Protein AF-A0A1J3HT10-F1 (afdb_monomer)

InterPro domains:
  IPR021720 Malectin domain [PF11721] (1-65)
  IPR051824 LRR Receptor-Like Ser/Thr Protein Kinase [PTHR48006] (1-71)

pLDDT: mean 82.47, std 13.18, range [45.31, 95.81]

Solvent-acces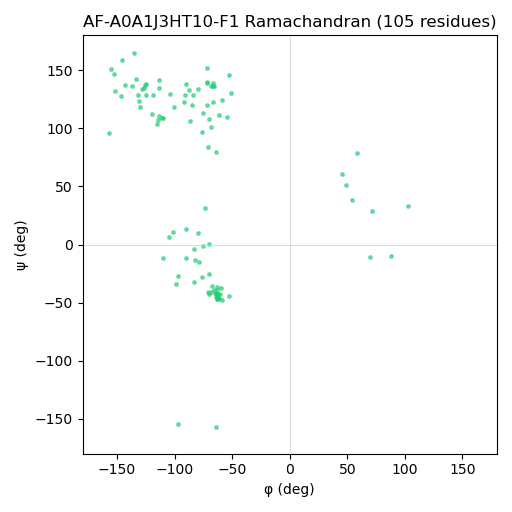sible surface area (backbone atoms only — not comparable to full-atom values): 7698 Å² total; per-residue (Å²): 52,50,67,88,38,81,79,71,76,91,79,52,68,43,67,72,31,73,68,38,92,83,53,86,74,88,83,87,81,92,77,87,66,90,68,97,63,85,51,72,48,84,82,67,89,65,88,82,56,101,80,52,98,54,95,80,79,70,72,84,84,82,92,78,88,87,87,76,77,95,61,86,72,93,65,77,99,61,75,88,73,78,75,84,75,55,60,69,60,55,52,49,51,54,54,52,52,53,53,54,51,55,63,61,71,74,108

Sequence (107 aa):
YVQGRLVEKDFDVRRNAGGSSVRAVQREYKANVSENYLEIHLFWAGKGTCCIPNQGVYGPLISAVSATPDFTPTVSNRPPSKGKNKTGVIVGVIVGVGLLSIFAGVV

Organism: Noccaea caerulescens (NCBI:txid107243)

Mean predicted aligned error: 12.42 Å

Secondary structure (DSSP, 8-state):
-BTTB---SS--HHHHTTT-SS------------SS---B-------S-SS-SSTT--S---S------SS--SS-----------HHHHHHHHHHHHHHHHHHTT-

Radius of gyration: 28.6 Å; Cα contacts (8 Å, |Δi|>4): 39; chains: 1; bounding box: 39×34×88 Å

Structure (mmCIF, N/CA/C/O backbone):
data_AF-A0A1J3HT10-F1
#
_entry.id   AF-A0A1J3HT10-F1
#
loop_
_atom_site.group_PDB
_atom_site.id
_atom_site.type_symbol
_atom_site.label_atom_id
_atom_site.label_alt_id
_atom_site.label_comp_id
_atom_site.label_asym_id
_atom_site.label_entity_id
_atom_site.label_seq_id
_atom_site.pdbx_PDB_ins_code
_atom_site.Cartn_x
_atom_site.Cartn_y
_atom_site.Cartn_z
_atom_site.occupancy
_atom_site.B_iso_or_equiv
_atom_site.auth_seq_id
_atom_site.auth_comp_id
_atom_site.auth_asym_id
_atom_site.auth_atom_id
_atom_site.pdbx_PDB_model_num
ATOM 1 N N . TYR A 1 1 ? -3.800 -5.137 -5.412 1.00 94.44 1 TYR A N 1
ATOM 2 C CA . TYR A 1 1 ? -5.221 -5.303 -5.055 1.00 94.44 1 TYR A CA 1
ATOM 3 C C . TYR A 1 1 ? -5.566 -4.351 -3.929 1.00 94.44 1 TYR A C 1
ATOM 5 O O . TYR A 1 1 ? -4.702 -4.072 -3.105 1.00 94.44 1 TYR A O 1
ATOM 13 N N . VAL A 1 2 ? -6.800 -3.856 -3.904 1.00 95.81 2 VAL A N 1
ATOM 14 C CA . VAL A 1 2 ? -7.349 -3.052 -2.805 1.00 95.81 2 VAL A CA 1
ATOM 15 C C . VAL A 1 2 ? -8.705 -3.647 -2.448 1.00 95.81 2 VAL A C 1
ATOM 17 O O . VAL A 1 2 ? -9.544 -3.783 -3.338 1.00 95.81 2 VAL A O 1
ATOM 20 N N . GLN A 1 3 ? -8.896 -4.038 -1.186 1.00 95.38 3 GLN A N 1
ATOM 21 C CA . GLN A 1 3 ? -10.085 -4.765 -0.712 1.00 95.38 3 GLN A CA 1
ATOM 22 C C . GLN A 1 3 ? -10.428 -5.974 -1.601 1.00 95.38 3 GLN A C 1
ATOM 24 O O . GLN A 1 3 ? -11.521 -6.074 -2.154 1.00 95.38 3 GLN A O 1
ATOM 29 N N . GLY A 1 4 ? -9.440 -6.835 -1.868 1.00 93.81 4 GLY A N 1
ATOM 30 C CA . GLY A 1 4 ? -9.596 -8.007 -2.743 1.00 93.81 4 GLY A CA 1
ATOM 31 C C . GLY A 1 4 ? -9.786 -7.709 -4.240 1.00 93.81 4 GLY A C 1
ATOM 32 O O . GLY A 1 4 ? -9.663 -8.611 -5.065 1.00 93.81 4 GLY A O 1
ATOM 33 N N . ARG A 1 5 ? -10.013 -6.452 -4.644 1.00 95.38 5 ARG A N 1
ATOM 34 C CA . ARG A 1 5 ? -10.201 -6.070 -6.051 1.00 95.38 5 ARG A CA 1
ATOM 35 C C . ARG A 1 5 ? -8.872 -5.770 -6.737 1.00 95.38 5 ARG A C 1
ATOM 37 O O . ARG A 1 5 ? -8.042 -5.014 -6.222 1.00 95.38 5 ARG A O 1
ATOM 44 N N . LEU A 1 6 ? -8.665 -6.325 -7.932 1.00 94.88 6 LEU A N 1
ATOM 45 C CA . LEU A 1 6 ? -7.527 -5.962 -8.777 1.00 94.88 6 LEU A CA 1
ATOM 46 C C . LEU A 1 6 ? -7.733 -4.534 -9.297 1.00 94.88 6 LEU A C 1
ATOM 48 O O . LEU A 1 6 ? -8.610 -4.291 -10.120 1.00 94.88 6 LEU A O 1
ATOM 52 N N . VAL A 1 7 ? -6.950 -3.588 -8.779 1.00 95.50 7 VAL A N 1
ATOM 53 C CA . VAL A 1 7 ? -7.005 -2.173 -9.193 1.00 95.50 7 VAL A CA 1
ATOM 54 C C . VAL A 1 7 ? -5.951 -1.815 -10.231 1.00 95.50 7 VAL A C 1
ATOM 56 O O . VAL A 1 7 ? -6.156 -0.901 -11.014 1.00 95.50 7 VAL A O 1
ATOM 59 N N . GLU A 1 8 ? -4.834 -2.535 -10.232 1.00 92.81 8 GLU A N 1
ATOM 60 C CA . GLU A 1 8 ? -3.686 -2.254 -11.078 1.00 92.81 8 GLU A CA 1
ATOM 61 C C . GLU A 1 8 ? -2.956 -3.573 -11.330 1.00 92.81 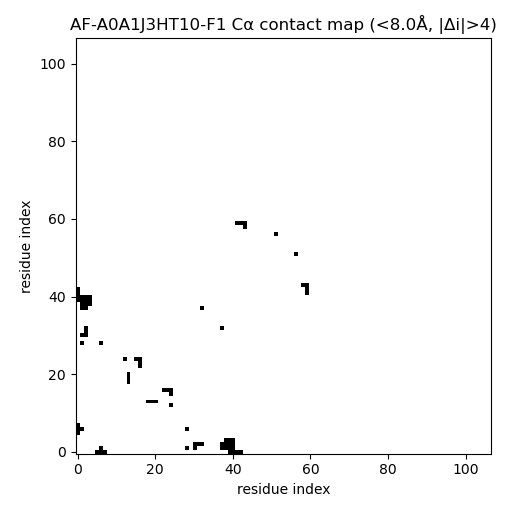8 GLU A C 1
ATOM 63 O O . GLU A 1 8 ? -2.722 -4.347 -10.393 1.00 92.81 8 GLU A O 1
ATOM 68 N N . LYS A 1 9 ? -2.636 -3.841 -12.596 1.00 91.94 9 LYS A N 1
ATOM 69 C CA . LYS A 1 9 ? -1.993 -5.074 -13.055 1.00 91.94 9 LYS A CA 1
ATOM 70 C C . LYS A 1 9 ? -0.722 -4.715 -13.814 1.00 91.94 9 LYS A C 1
ATOM 72 O O . LYS A 1 9 ? -0.739 -3.787 -14.612 1.00 91.94 9 LYS A O 1
ATOM 77 N N . ASP A 1 10 ? 0.356 -5.464 -13.574 1.00 89.19 10 ASP A N 1
ATOM 78 C CA . ASP A 1 10 ? 1.645 -5.281 -14.259 1.00 89.19 10 ASP A CA 1
ATOM 79 C C . ASP A 1 10 ? 2.181 -3.833 -14.162 1.00 89.19 10 ASP A C 1
ATOM 81 O O . ASP A 1 10 ? 2.742 -3.283 -15.110 1.00 89.19 10 ASP A O 1
ATOM 85 N N . PHE A 1 11 ? 1.987 -3.203 -12.996 1.00 89.94 11 PHE A N 1
ATOM 86 C CA . PHE A 1 11 ? 2.400 -1.826 -12.747 1.00 89.94 11 PHE A CA 1
ATOM 87 C C . PHE A 1 11 ? 3.921 -1.674 -12.760 1.00 89.94 11 PHE A C 1
ATOM 89 O O . PHE A 1 11 ? 4.622 -2.266 -11.940 1.00 89.94 11 PHE A O 1
ATOM 96 N N . ASP A 1 12 ? 4.414 -0.795 -13.628 1.00 88.81 12 ASP A N 1
ATOM 97 C CA . ASP A 1 12 ? 5.818 -0.401 -13.679 1.00 88.81 12 ASP A CA 1
ATOM 98 C C . ASP A 1 12 ? 5.954 1.075 -13.280 1.00 88.81 12 ASP A C 1
ATOM 100 O O . ASP A 1 12 ? 5.531 1.988 -14.000 1.00 88.81 12 ASP A O 1
ATOM 104 N N . VAL A 1 13 ? 6.542 1.313 -12.105 1.00 90.06 13 VAL A N 1
ATOM 105 C CA . VAL A 1 13 ? 6.747 2.665 -11.570 1.00 90.06 13 VAL A CA 1
ATOM 106 C C . VAL A 1 13 ? 7.680 3.491 -12.453 1.00 90.06 13 VAL A C 1
ATOM 108 O O . VAL A 1 13 ? 7.406 4.663 -12.698 1.00 90.06 13 VAL A O 1
ATOM 111 N N . ARG A 1 14 ? 8.744 2.888 -12.996 1.00 88.69 14 ARG A N 1
ATOM 112 C CA . ARG A 1 14 ? 9.750 3.587 -13.802 1.00 88.69 14 ARG A CA 1
ATOM 113 C C . ARG A 1 14 ? 9.172 3.976 -15.150 1.00 88.69 14 ARG A C 1
ATOM 115 O O . ARG A 1 14 ? 9.386 5.097 -15.609 1.00 88.69 14 ARG A O 1
ATOM 122 N N . ARG A 1 15 ? 8.391 3.086 -15.761 1.00 90.81 15 ARG A N 1
ATOM 123 C CA . ARG A 1 15 ? 7.668 3.386 -17.000 1.00 90.81 15 ARG A CA 1
ATOM 124 C C . ARG A 1 15 ? 6.679 4.531 -16.795 1.00 90.81 15 ARG A C 1
ATOM 126 O O . ARG A 1 15 ? 6.671 5.470 -17.586 1.00 90.81 15 ARG A O 1
ATOM 133 N N . ASN A 1 16 ? 5.904 4.502 -15.712 1.00 92.81 16 ASN A N 1
ATOM 134 C CA . ASN A 1 16 ? 4.946 5.567 -15.399 1.00 92.81 16 ASN A CA 1
ATOM 135 C C . ASN A 1 16 ? 5.612 6.890 -14.986 1.00 92.81 16 ASN A C 1
ATOM 137 O O . ASN A 1 16 ? 5.048 7.960 -15.205 1.00 92.81 16 ASN A O 1
ATOM 141 N N . ALA A 1 17 ? 6.832 6.841 -14.451 1.00 94.12 17 ALA A N 1
ATOM 142 C CA . ALA A 1 17 ? 7.645 8.018 -14.163 1.00 94.12 17 ALA A CA 1
ATOM 143 C C . ALA A 1 17 ? 8.271 8.650 -15.424 1.00 94.12 17 ALA A C 1
ATOM 145 O O . ALA A 1 17 ? 8.961 9.666 -15.317 1.00 94.12 17 ALA A O 1
ATOM 146 N N . GLY A 1 18 ? 8.054 8.074 -16.615 1.00 93.81 18 GLY A N 1
ATOM 147 C CA . GLY A 1 18 ? 8.702 8.508 -17.856 1.00 93.81 18 GLY A CA 1
ATOM 148 C C . GLY A 1 18 ? 10.191 8.156 -17.903 1.00 93.81 18 GLY A C 1
ATOM 149 O O . GLY A 1 18 ? 10.978 8.882 -18.497 1.00 93.81 18 GLY A O 1
ATOM 150 N N . GLY A 1 19 ? 10.601 7.085 -17.220 1.00 91.69 19 GLY A N 1
ATOM 151 C CA . GLY A 1 19 ? 11.991 6.632 -17.136 1.00 91.69 19 GLY A CA 1
ATOM 152 C C . GLY A 1 19 ? 12.809 7.258 -16.001 1.00 91.69 19 GLY A C 1
ATOM 153 O O . GLY A 1 19 ? 13.904 6.766 -15.723 1.00 91.69 19 GLY A O 1
ATOM 154 N N . SER A 1 20 ? 12.280 8.287 -15.329 1.00 92.00 20 SER A N 1
ATOM 155 C CA . SER A 1 20 ? 12.941 8.977 -14.213 1.00 92.00 20 SER A CA 1
ATOM 156 C C . SER A 1 20 ? 12.985 8.123 -12.941 1.00 92.00 20 SER A C 1
ATOM 158 O O . SER A 1 20 ? 12.005 7.470 -12.590 1.00 92.00 20 SER A O 1
ATOM 160 N N . SER A 1 21 ? 14.113 8.163 -12.227 1.00 86.31 21 SER A N 1
ATOM 161 C CA . SER A 1 21 ? 14.303 7.510 -10.922 1.00 86.31 21 SER A CA 1
ATOM 162 C C . SER A 1 21 ? 13.939 8.393 -9.725 1.00 86.31 21 SER A C 1
ATOM 164 O O . SER A 1 21 ? 13.860 7.893 -8.608 1.00 86.31 21 SER A O 1
ATOM 166 N N . VAL A 1 22 ? 13.721 9.694 -9.939 1.00 90.75 22 VAL A N 1
ATOM 167 C CA . VAL A 1 22 ? 13.474 10.681 -8.867 1.00 90.75 22 VAL A CA 1
ATOM 168 C C . VAL A 1 22 ? 12.038 11.197 -8.842 1.00 90.75 22 VAL A C 1
ATOM 170 O O . VAL A 1 22 ? 11.623 11.859 -7.895 1.00 90.75 22 VAL A O 1
ATOM 173 N N . ARG A 1 23 ? 11.258 10.912 -9.888 1.00 93.69 23 ARG A N 1
ATOM 174 C CA . ARG A 1 23 ? 9.869 11.357 -9.988 1.00 93.69 23 ARG A CA 1
ATOM 175 C C . ARG A 1 23 ? 8.946 10.380 -9.265 1.00 93.69 23 ARG A C 1
ATOM 177 O O . ARG A 1 23 ? 8.830 9.225 -9.666 1.00 93.69 23 ARG A O 1
ATOM 184 N N . ALA A 1 24 ? 8.231 10.871 -8.257 1.00 92.44 24 ALA A N 1
ATOM 185 C CA . ALA A 1 24 ? 7.172 10.108 -7.610 1.00 92.44 24 ALA A CA 1
ATOM 186 C C . ALA A 1 24 ? 5.978 9.910 -8.561 1.00 92.44 24 ALA A C 1
ATOM 188 O O . ALA A 1 24 ? 5.543 10.843 -9.242 1.00 92.44 24 ALA A O 1
ATOM 189 N N . VAL A 1 25 ? 5.433 8.693 -8.584 1.00 94.50 25 VAL A N 1
ATOM 190 C CA . VAL A 1 25 ? 4.192 8.362 -9.294 1.00 94.50 25 VAL A CA 1
ATOM 191 C C . VAL A 1 25 ? 3.120 8.087 -8.252 1.00 94.50 25 VAL A C 1
ATOM 193 O O . VAL A 1 25 ? 3.171 7.072 -7.560 1.00 94.50 25 VAL A O 1
ATOM 196 N N . GLN A 1 26 ? 2.154 8.995 -8.137 1.00 94.81 26 GLN A N 1
ATOM 197 C CA . GLN A 1 26 ? 1.030 8.842 -7.221 1.00 94.81 26 GLN A CA 1
ATOM 198 C C . GLN A 1 26 ? -0.131 8.126 -7.912 1.00 94.81 26 GLN A C 1
ATOM 200 O O . GLN A 1 26 ? -0.454 8.401 -9.071 1.00 94.81 26 GLN A O 1
ATOM 205 N N . ARG A 1 27 ? -0.765 7.207 -7.184 1.00 94.06 27 ARG A N 1
ATOM 206 C CA . ARG A 1 27 ? -1.995 6.533 -7.593 1.00 94.06 27 ARG A CA 1
ATOM 207 C C . ARG A 1 27 ? -3.033 6.679 -6.497 1.00 94.06 27 ARG A C 1
ATOM 209 O O . ARG A 1 27 ? -2.721 6.494 -5.324 1.00 94.06 27 ARG A O 1
ATOM 216 N N . GLU A 1 28 ? -4.249 7.010 -6.903 1.00 95.06 28 GLU A N 1
ATOM 217 C CA . GLU A 1 28 ? -5.389 7.171 -6.015 1.00 95.06 28 GLU A CA 1
ATOM 218 C C . GLU A 1 28 ? -6.459 6.155 -6.403 1.00 95.06 28 GLU A C 1
ATOM 220 O O . GLU A 1 28 ? -6.821 6.029 -7.574 1.00 95.06 28 GLU A O 1
ATOM 225 N N . TYR A 1 29 ? -6.942 5.409 -5.414 1.00 95.00 29 TYR A N 1
ATOM 226 C CA . TYR A 1 29 ? -7.962 4.390 -5.605 1.00 95.00 29 TYR A CA 1
ATOM 227 C C . TYR A 1 29 ? -9.051 4.576 -4.562 1.00 95.00 29 TYR A C 1
ATOM 229 O O . TYR A 1 29 ? -8.769 4.609 -3.366 1.00 95.00 29 TYR A O 1
ATOM 237 N N . LYS A 1 30 ? -10.304 4.632 -5.016 1.00 94.06 30 LYS A N 1
ATOM 238 C CA . LYS A 1 30 ? -11.455 4.561 -4.119 1.00 94.06 30 LYS A CA 1
ATOM 239 C C . LYS A 1 30 ? -11.723 3.114 -3.725 1.00 94.06 30 LYS A C 1
ATOM 241 O O . LYS A 1 30 ? -11.738 2.217 -4.578 1.00 94.06 30 LYS A O 1
ATOM 246 N N . ALA A 1 31 ? -11.948 2.904 -2.436 1.00 94.00 31 ALA A N 1
ATOM 247 C CA . ALA A 1 31 ? -12.257 1.609 -1.858 1.00 94.00 31 ALA A CA 1
ATOM 248 C C . ALA A 1 31 ? -13.387 1.762 -0.846 1.00 94.00 31 ALA A C 1
ATOM 250 O O . ALA A 1 31 ? -13.370 2.687 -0.039 1.00 94.00 31 ALA A O 1
ATOM 251 N N . ASN A 1 32 ? -14.348 0.843 -0.892 1.00 92.75 32 ASN A N 1
ATOM 252 C CA . ASN A 1 32 ? -15.350 0.736 0.156 1.00 92.75 32 ASN A CA 1
ATOM 253 C C . ASN A 1 32 ? -14.774 -0.109 1.298 1.00 92.75 32 ASN A C 1
ATOM 255 O O . ASN A 1 32 ? -14.249 -1.194 1.046 1.00 92.75 32 ASN A O 1
ATOM 259 N N . VAL A 1 33 ? -14.848 0.394 2.528 1.00 90.88 33 VAL A N 1
ATOM 260 C CA . VAL A 1 33 ? -14.344 -0.277 3.730 1.00 90.88 33 VAL A CA 1
ATOM 261 C C . VAL A 1 33 ? -15.549 -0.591 4.608 1.00 90.88 33 VAL A C 1
ATOM 263 O O . VAL A 1 33 ? -16.122 0.315 5.202 1.00 90.88 33 VAL A O 1
ATOM 266 N N . SER A 1 34 ? -15.971 -1.856 4.635 1.00 86.25 34 SER A N 1
ATOM 267 C CA . SER A 1 34 ? -17.125 -2.289 5.435 1.00 86.25 34 SER A CA 1
ATOM 268 C C . SER A 1 34 ? -16.767 -2.558 6.895 1.00 86.25 34 SER A C 1
ATOM 270 O O . SER A 1 34 ? -17.586 -2.335 7.778 1.00 86.25 34 SER A O 1
ATOM 272 N N . GLU A 1 35 ? -15.542 -3.022 7.135 1.00 86.19 35 GLU A N 1
ATOM 273 C CA . GLU A 1 35 ? -15.032 -3.345 8.466 1.00 86.19 35 GLU A CA 1
ATOM 274 C C . GLU A 1 35 ? -14.200 -2.180 9.033 1.00 86.19 35 GLU A C 1
ATOM 276 O O . GLU A 1 35 ? -14.363 -1.019 8.664 1.00 86.19 35 GLU A O 1
ATOM 281 N N . ASN A 1 36 ? -13.263 -2.471 9.934 1.00 87.44 36 ASN A N 1
ATOM 282 C CA . ASN A 1 36 ? -12.337 -1.500 10.517 1.00 87.44 36 ASN A CA 1
ATOM 283 C C . ASN A 1 36 ? -10.927 -1.531 9.894 1.00 87.44 36 ASN A C 1
ATOM 285 O O . ASN A 1 36 ? -10.009 -0.923 10.447 1.00 87.44 36 ASN A O 1
ATOM 289 N N . TYR A 1 37 ? -10.733 -2.240 8.777 1.00 90.75 37 TYR A N 1
ATOM 290 C CA . TYR A 1 37 ? -9.425 -2.396 8.140 1.00 90.75 37 TYR A CA 1
ATOM 291 C C . TYR A 1 37 ? -9.471 -2.168 6.625 1.00 90.75 37 TYR A C 1
ATOM 293 O O . TYR A 1 37 ? -10.403 -2.570 5.929 1.00 90.75 37 TYR A O 1
ATOM 301 N N . LEU A 1 38 ? -8.418 -1.531 6.106 1.00 93.44 38 LEU A N 1
ATOM 302 C CA . LEU A 1 38 ? -8.173 -1.391 4.674 1.00 93.44 38 LEU A CA 1
ATOM 303 C C . LEU A 1 38 ? -7.135 -2.423 4.239 1.00 93.44 38 LEU A C 1
ATOM 305 O O . LEU A 1 38 ? -5.989 -2.375 4.683 1.00 93.44 38 LEU A O 1
ATOM 309 N N . GLU A 1 39 ? -7.520 -3.328 3.344 1.00 94.94 39 GLU A N 1
ATOM 310 C CA . GLU A 1 39 ? -6.593 -4.307 2.786 1.00 94.94 39 GLU A CA 1
ATOM 311 C C . GLU A 1 39 ? -5.944 -3.788 1.497 1.00 94.94 39 GLU A C 1
ATOM 313 O O . GLU A 1 39 ? -6.624 -3.483 0.510 1.00 94.94 39 GLU A O 1
ATOM 318 N N . ILE A 1 40 ? -4.611 -3.736 1.488 1.00 95.38 40 ILE A N 1
ATOM 319 C CA . ILE A 1 40 ? -3.798 -3.496 0.294 1.00 95.38 40 ILE A CA 1
ATOM 320 C C . ILE A 1 40 ? -2.908 -4.718 0.097 1.00 95.38 40 ILE A C 1
ATOM 322 O O . ILE A 1 40 ? -1.991 -4.959 0.878 1.00 95.38 40 ILE A O 1
ATOM 326 N N . HIS A 1 41 ? -3.154 -5.472 -0.970 1.00 94.75 41 HIS A N 1
ATOM 327 C CA . HIS A 1 41 ? -2.380 -6.667 -1.284 1.00 94.75 41 HIS A CA 1
ATOM 328 C C . HIS A 1 41 ? -1.530 -6.421 -2.533 1.00 94.75 41 HIS A C 1
ATOM 330 O O . HIS A 1 41 ? -2.031 -6.302 -3.660 1.00 94.75 41 HIS A O 1
ATOM 336 N N . LEU A 1 42 ? -0.221 -6.312 -2.310 1.00 92.81 42 LEU A N 1
ATOM 337 C CA . LEU A 1 42 ? 0.791 -6.213 -3.352 1.00 92.81 42 LEU A CA 1
ATOM 338 C C . LEU A 1 42 ? 1.194 -7.622 -3.783 1.00 92.81 42 LEU A C 1
ATOM 340 O O . LEU A 1 42 ? 1.877 -8.331 -3.050 1.00 92.81 42 LEU A O 1
ATOM 344 N N . PHE A 1 43 ? 0.744 -8.030 -4.965 1.00 89.56 43 PHE A N 1
ATOM 345 C CA . PHE A 1 43 ? 0.988 -9.374 -5.469 1.00 89.56 43 PHE A CA 1
ATOM 346 C C . PHE A 1 43 ? 2.076 -9.364 -6.538 1.00 89.56 43 PHE A C 1
ATOM 348 O O . PHE A 1 43 ? 1.993 -8.615 -7.512 1.00 89.56 43 PHE A O 1
ATOM 355 N N . TRP A 1 44 ? 3.065 -10.238 -6.371 1.00 83.81 44 TRP A N 1
ATOM 356 C CA . TRP A 1 44 ? 4.087 -10.513 -7.370 1.00 83.81 44 TRP A CA 1
ATOM 357 C C . TRP A 1 44 ? 3.932 -11.947 -7.849 1.00 83.81 44 TRP A C 1
ATOM 359 O O . TRP A 1 44 ? 4.274 -12.889 -7.142 1.00 83.81 44 TRP A O 1
ATOM 369 N N . ALA A 1 45 ? 3.433 -12.103 -9.072 1.00 78.12 45 ALA A N 1
ATOM 370 C CA . ALA A 1 45 ? 3.167 -13.411 -9.661 1.00 78.12 45 ALA A CA 1
ATOM 371 C C . ALA A 1 45 ? 4.438 -14.208 -10.002 1.00 78.12 45 ALA A C 1
ATOM 373 O O . ALA A 1 45 ? 4.319 -15.295 -10.554 1.00 78.12 45 ALA A O 1
ATOM 374 N N . GLY A 1 46 ? 5.633 -13.667 -9.728 1.00 67.75 46 GLY A N 1
ATOM 375 C CA . GLY A 1 46 ? 6.896 -14.306 -10.070 1.00 67.75 46 GLY A CA 1
ATOM 376 C C . GLY A 1 46 ? 6.970 -14.549 -11.567 1.00 67.75 46 GLY A C 1
ATOM 377 O O . GLY A 1 46 ? 6.730 -15.664 -12.018 1.00 67.75 46 GLY A O 1
ATOM 378 N N . LYS A 1 47 ? 7.285 -13.521 -12.363 1.00 59.97 47 LYS A N 1
ATOM 379 C CA . LYS A 1 47 ? 7.523 -13.714 -13.799 1.00 59.97 47 LYS A CA 1
ATOM 380 C C . LYS A 1 47 ? 8.757 -14.603 -14.025 1.00 59.97 47 LYS A C 1
ATOM 382 O O . LYS A 1 47 ? 9.812 -14.078 -14.307 1.00 59.97 47 LYS A O 1
ATOM 387 N N . GLY A 1 48 ? 8.598 -15.922 -13.898 1.00 54.31 48 GLY A N 1
ATOM 388 C CA . GLY A 1 48 ? 9.304 -17.018 -14.567 1.00 54.31 48 GLY A CA 1
ATOM 389 C C . GLY A 1 48 ? 10.820 -16.948 -14.670 1.00 54.31 48 GLY A C 1
ATOM 390 O O . GLY A 1 48 ? 11.335 -16.966 -15.784 1.00 54.31 48 GLY A O 1
ATOM 391 N N . THR A 1 49 ? 11.549 -16.915 -13.553 1.00 51.62 49 THR A N 1
ATOM 392 C CA . THR A 1 49 ? 13.015 -16.934 -13.617 1.00 51.62 49 THR A CA 1
ATOM 393 C C . THR A 1 49 ? 13.640 -17.671 -12.449 1.00 51.62 49 THR A C 1
ATOM 395 O O . THR A 1 49 ? 13.387 -17.313 -11.304 1.00 51.62 49 THR A O 1
ATOM 398 N N . CYS A 1 50 ? 14.515 -18.630 -12.752 1.00 58.25 50 CYS A N 1
ATOM 399 C CA . CYS A 1 50 ? 15.588 -19.028 -11.841 1.00 58.25 50 CYS A CA 1
ATOM 400 C C . CYS A 1 50 ? 16.532 -17.823 -11.625 1.00 58.25 50 CYS A C 1
ATOM 402 O O . CY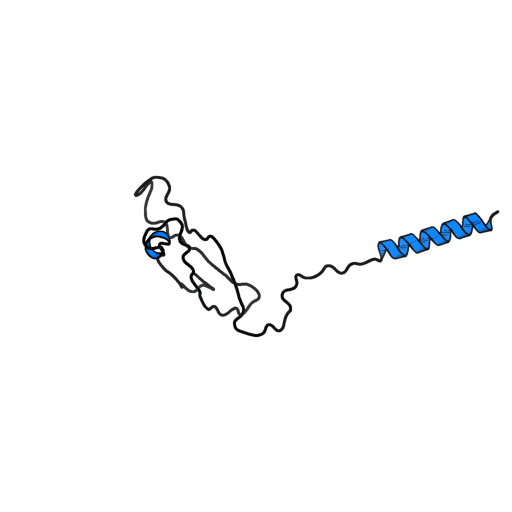S A 1 50 ? 16.844 -17.497 -10.484 1.00 58.25 50 CYS A O 1
ATOM 404 N N . CYS A 1 51 ? 16.845 -17.112 -12.730 1.00 63.19 51 CYS A N 1
ATOM 405 C CA . CYS A 1 51 ? 17.568 -15.833 -12.836 1.00 63.19 51 CYS A CA 1
ATOM 406 C C . CYS A 1 51 ? 17.216 -15.110 -14.180 1.00 63.19 51 CYS A C 1
ATOM 408 O O . CYS A 1 51 ? 17.804 -15.468 -15.193 1.00 63.19 51 CYS A O 1
ATOM 410 N N . ILE A 1 52 ? 16.272 -14.154 -14.285 1.00 45.31 52 ILE A N 1
ATOM 411 C CA . ILE A 1 52 ? 15.936 -13.420 -15.548 1.00 45.31 52 ILE A CA 1
ATOM 412 C C . ILE A 1 52 ? 15.365 -12.007 -15.224 1.00 45.31 52 ILE A C 1
ATOM 414 O O . ILE A 1 52 ? 14.681 -11.818 -14.221 1.00 45.31 52 ILE A O 1
ATOM 418 N N . PRO A 1 53 ? 15.611 -10.973 -16.053 1.00 57.28 53 PRO A N 1
ATOM 419 C CA . PRO A 1 53 ? 16.615 -10.923 -17.111 1.00 57.28 53 PRO A CA 1
ATOM 420 C C . PRO A 1 53 ? 18.010 -10.573 -16.566 1.00 57.28 53 PRO A C 1
ATOM 422 O O . PRO A 1 53 ? 18.981 -10.785 -17.273 1.00 57.28 53 PRO A O 1
ATOM 425 N N . ASN A 1 54 ? 18.109 -10.102 -15.312 1.00 55.72 54 ASN A N 1
ATOM 426 C CA . ASN A 1 54 ? 19.331 -9.760 -14.571 1.00 55.72 54 ASN A CA 1
ATOM 427 C C . ASN A 1 54 ? 19.150 -10.095 -13.072 1.00 55.72 54 ASN A C 1
ATOM 429 O O . ASN A 1 54 ? 18.020 -10.164 -12.586 1.00 55.72 54 ASN A O 1
ATOM 433 N N . GLN A 1 55 ? 20.247 -10.261 -12.324 1.00 55.31 55 GLN A N 1
ATOM 434 C CA . GLN A 1 55 ? 20.234 -10.444 -10.864 1.00 55.31 55 GLN A CA 1
ATOM 435 C C . GLN A 1 55 ? 19.553 -9.232 -10.181 1.00 55.31 55 GLN A C 1
ATOM 437 O O . GLN A 1 55 ? 19.970 -8.097 -10.401 1.00 55.31 55 GLN A O 1
ATOM 442 N N . GLY A 1 56 ? 18.511 -9.453 -9.364 1.00 52.91 56 GLY A N 1
ATOM 44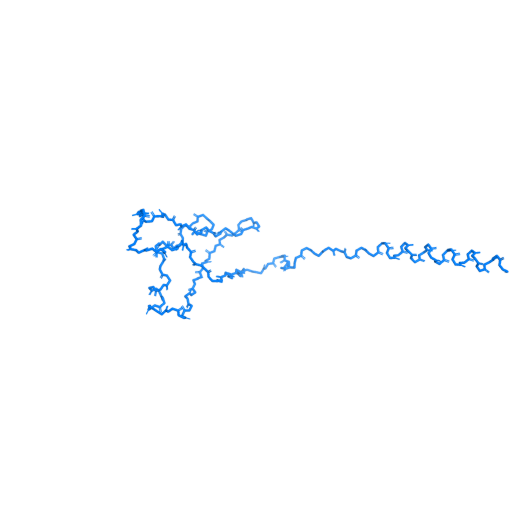3 C CA . GLY A 1 56 ? 17.899 -8.394 -8.540 1.00 52.91 56 GLY A CA 1
ATOM 444 C C . GLY A 1 56 ? 16.569 -7.792 -9.022 1.00 52.91 56 GLY A C 1
ATOM 445 O O . GLY A 1 56 ? 16.325 -6.613 -8.775 1.00 52.91 56 GLY A O 1
ATOM 446 N N . VAL A 1 57 ? 15.677 -8.547 -9.678 1.00 62.12 57 VAL A N 1
ATOM 447 C CA . VAL A 1 57 ? 14.284 -8.080 -9.845 1.00 62.12 57 VAL A CA 1
ATOM 448 C C . 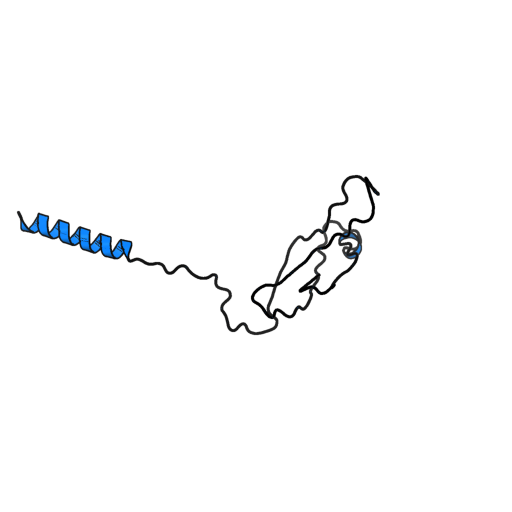VAL A 1 57 ? 13.544 -8.256 -8.518 1.00 62.12 57 VAL A C 1
ATOM 450 O O . VAL A 1 57 ? 13.088 -9.346 -8.176 1.00 62.12 57 VAL A O 1
ATOM 453 N N . TYR A 1 58 ? 13.485 -7.173 -7.748 1.00 68.50 58 TYR A N 1
ATOM 454 C CA . TYR A 1 58 ? 12.777 -7.115 -6.474 1.00 68.50 58 TYR A CA 1
ATOM 455 C C . TYR A 1 58 ? 11.261 -7.115 -6.702 1.00 68.50 58 TYR A C 1
ATOM 457 O O . TYR A 1 58 ? 10.784 -6.697 -7.756 1.00 68.50 58 TYR A O 1
ATOM 465 N N . GLY A 1 59 ? 10.517 -7.627 -5.719 1.00 78.62 59 GLY A N 1
ATOM 466 C CA . GLY A 1 59 ? 9.058 -7.685 -5.747 1.00 78.62 59 GLY A CA 1
ATOM 467 C C . GLY A 1 59 ? 8.394 -6.296 -5.761 1.00 78.62 59 GLY A C 1
ATOM 468 O O . GLY A 1 59 ? 8.989 -5.301 -6.172 1.00 78.62 59 GLY A O 1
ATOM 469 N N . PRO A 1 60 ? 7.137 -6.186 -5.322 1.00 87.19 60 PRO A N 1
ATOM 470 C CA . PRO A 1 60 ? 6.404 -4.936 -5.441 1.00 87.19 60 PRO A CA 1
ATOM 471 C C . PRO A 1 60 ? 7.041 -3.840 -4.571 1.00 87.19 60 PRO A C 1
ATOM 473 O O . PRO A 1 60 ? 7.397 -4.079 -3.418 1.00 87.19 60 PRO A O 1
ATOM 476 N N . LEU A 1 61 ? 7.159 -2.629 -5.121 1.00 87.31 61 LEU A N 1
ATOM 477 C CA . LEU A 1 61 ? 7.749 -1.469 -4.449 1.00 87.31 61 LEU A CA 1
ATOM 478 C C . LEU A 1 61 ? 6.689 -0.394 -4.189 1.00 87.31 61 LEU A C 1
ATOM 480 O O . LEU A 1 61 ? 5.919 -0.041 -5.082 1.00 87.31 61 LEU A O 1
ATOM 484 N N . ILE A 1 62 ? 6.689 0.158 -2.975 1.00 91.25 62 ILE A N 1
ATOM 485 C CA . ILE A 1 62 ? 5.849 1.285 -2.563 1.00 91.25 62 ILE A CA 1
ATOM 486 C C . ILE A 1 62 ? 6.639 2.191 -1.618 1.00 91.25 62 ILE A C 1
ATOM 488 O O . ILE A 1 62 ? 7.348 1.704 -0.743 1.00 91.25 62 ILE A O 1
ATOM 492 N N . SER A 1 63 ? 6.537 3.509 -1.802 1.00 92.06 63 SER A N 1
ATOM 493 C CA . SER A 1 63 ? 7.249 4.476 -0.952 1.00 92.06 63 SER A CA 1
ATOM 494 C C . SER A 1 63 ? 6.371 5.062 0.148 1.00 92.06 63 SER A C 1
ATOM 496 O O . SER A 1 63 ? 6.880 5.398 1.213 1.00 92.06 63 SER A O 1
ATOM 498 N N . ALA A 1 64 ? 5.079 5.246 -0.119 1.00 94.19 64 ALA A N 1
ATOM 499 C CA . ALA A 1 64 ? 4.150 5.878 0.804 1.00 94.19 64 ALA A CA 1
ATOM 500 C C . ALA A 1 64 ? 2.720 5.413 0.526 1.00 94.19 64 ALA A C 1
ATOM 502 O O . ALA A 1 64 ? 2.363 5.110 -0.614 1.00 94.19 64 ALA A O 1
ATOM 503 N N . VAL A 1 65 ? 1.907 5.401 1.579 1.00 94.38 65 VAL A N 1
ATOM 504 C CA . VAL A 1 65 ? 0.466 5.156 1.525 1.00 94.38 65 VAL A CA 1
ATOM 505 C C . VAL A 1 65 ? -0.214 6.294 2.269 1.00 94.38 65 VAL A C 1
ATOM 507 O O . VAL A 1 65 ? 0.205 6.654 3.368 1.00 94.38 65 VAL A O 1
ATOM 510 N N . SER A 1 66 ? -1.262 6.848 1.670 1.00 94.75 66 SER A N 1
ATOM 511 C CA . SER A 1 66 ? -2.174 7.780 2.327 1.00 94.75 66 SER A CA 1
ATOM 512 C C . SER A 1 66 ? -3.592 7.250 2.178 1.00 94.75 66 SER A C 1
ATOM 514 O O . SER A 1 66 ? -3.957 6.763 1.108 1.00 94.75 66 SER A O 1
ATOM 516 N N . ALA A 1 67 ? -4.370 7.326 3.253 1.00 92.12 67 ALA A N 1
ATOM 517 C CA . ALA A 1 67 ? -5.769 6.935 3.274 1.00 92.12 67 ALA A CA 1
ATOM 518 C C . ALA A 1 67 ? -6.584 8.072 3.891 1.00 92.12 67 ALA A C 1
ATOM 520 O O . ALA A 1 67 ? -6.372 8.449 5.044 1.00 92.12 67 ALA A O 1
ATOM 521 N N . THR A 1 68 ? -7.505 8.619 3.105 1.00 92.50 68 THR A N 1
ATOM 522 C CA . THR A 1 68 ? -8.385 9.718 3.504 1.00 92.50 68 THR A CA 1
ATOM 523 C C . THR A 1 68 ? -9.834 9.302 3.286 1.00 92.50 68 THR A C 1
ATOM 525 O O .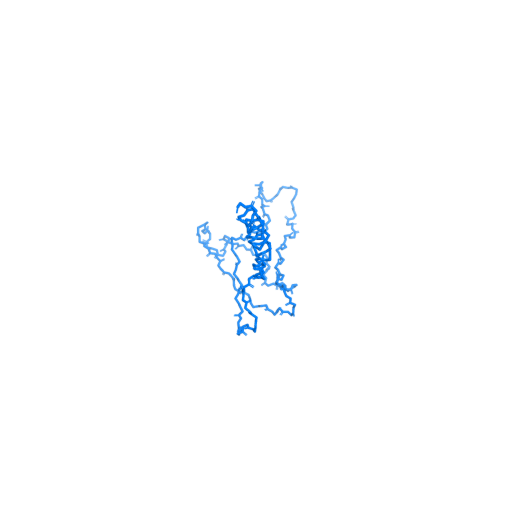 THR A 1 68 ? -10.154 8.846 2.185 1.00 92.50 68 THR A O 1
ATOM 528 N N . PRO A 1 69 ? -10.714 9.438 4.294 1.00 91.31 69 PRO A N 1
ATOM 529 C CA . PRO A 1 69 ? -12.133 9.180 4.103 1.00 91.31 69 PRO A CA 1
ATOM 530 C C . PRO A 1 69 ? -12.718 10.230 3.152 1.00 91.31 69 PRO A C 1
ATOM 532 O O . PRO A 1 69 ? -12.403 11.414 3.263 1.00 91.31 69 PRO A O 1
ATOM 535 N N . ASP A 1 70 ? -13.585 9.807 2.235 1.00 91.06 70 ASP A N 1
ATOM 536 C CA . ASP A 1 70 ? -14.357 10.699 1.359 1.00 91.06 70 ASP A CA 1
ATOM 537 C C . ASP A 1 70 ? -15.712 11.102 1.972 1.00 91.06 70 ASP A C 1
ATOM 539 O O . ASP A 1 70 ? -16.569 11.678 1.304 1.00 91.06 70 ASP A O 1
ATOM 543 N N . PHE A 1 71 ? -15.878 10.841 3.269 1.00 88.81 71 PHE A N 1
ATOM 544 C CA . PHE A 1 71 ? -17.040 11.169 4.085 1.00 88.81 71 PHE A CA 1
ATOM 545 C C . PHE A 1 71 ? -16.604 11.763 5.430 1.00 88.81 71 PHE A C 1
ATOM 547 O O . PHE A 1 71 ? -15.446 11.641 5.833 1.00 88.81 71 PHE A O 1
ATOM 554 N N . THR A 1 72 ? -17.534 12.392 6.154 1.00 89.06 72 THR A N 1
ATOM 555 C CA . THR A 1 72 ? -17.286 12.884 7.517 1.00 89.06 72 THR A CA 1
ATOM 556 C C . THR A 1 72 ? -17.283 11.712 8.504 1.00 89.06 72 THR A C 1
ATOM 558 O O . THR A 1 72 ? -18.338 11.110 8.718 1.00 89.06 72 THR A O 1
ATOM 561 N N . PRO A 1 73 ? -16.142 11.370 9.132 1.00 85.69 73 PRO A N 1
ATOM 562 C CA . PRO A 1 73 ? -16.090 10.252 10.063 1.00 85.69 73 PRO A CA 1
ATOM 563 C C . PRO A 1 73 ? -16.919 10.547 11.312 1.00 85.69 73 PRO A C 1
ATOM 565 O O . PRO A 1 73 ? -16.823 11.628 11.891 1.00 85.69 73 PRO A O 1
ATOM 568 N N . THR A 1 74 ? -17.691 9.565 11.769 1.00 85.94 74 THR A N 1
ATOM 569 C CA . THR A 1 74 ? -18.420 9.636 13.047 1.00 85.94 74 THR A CA 1
ATOM 570 C C . THR A 1 74 ? -17.519 9.363 14.252 1.00 85.94 74 THR A C 1
ATOM 572 O O . THR A 1 74 ? -17.885 9.669 15.385 1.00 85.94 74 THR A O 1
ATOM 575 N N . VAL A 1 75 ? -16.326 8.811 14.017 1.00 80.56 75 VAL A N 1
ATOM 576 C CA . VAL A 1 75 ? -15.330 8.478 15.039 1.00 80.56 75 VAL A CA 1
ATOM 577 C C . VAL A 1 75 ? -14.090 9.353 14.887 1.00 80.56 75 VAL A C 1
ATOM 579 O O . VAL A 1 75 ? -13.647 9.657 13.781 1.00 80.56 75 VAL A O 1
ATOM 582 N N . SER A 1 76 ? -13.501 9.769 16.010 1.00 77.31 76 SER A N 1
ATOM 583 C CA . SER A 1 76 ? -12.265 10.552 15.979 1.00 77.31 76 SER A CA 1
ATOM 584 C C . SER A 1 76 ? -11.077 9.683 15.566 1.00 77.31 76 SER A C 1
ATOM 586 O O . SER A 1 76 ? -10.912 8.597 16.117 1.00 77.31 76 SER A O 1
ATOM 588 N N . ASN A 1 77 ? -10.174 10.201 14.727 1.00 73.44 77 ASN A N 1
ATOM 589 C CA . ASN A 1 77 ? -8.899 9.549 14.382 1.00 73.44 77 ASN A CA 1
ATOM 590 C C . ASN A 1 77 ? -7.858 9.602 15.528 1.00 73.44 77 ASN A C 1
ATOM 592 O O . ASN A 1 77 ? -6.656 9.737 15.304 1.00 73.44 77 ASN A O 1
ATOM 596 N N . ARG A 1 78 ? -8.314 9.597 16.785 1.00 76.62 78 ARG A N 1
ATOM 597 C CA . ARG A 1 78 ? -7.443 9.585 17.960 1.00 76.62 78 ARG A CA 1
ATOM 598 C C . ARG A 1 78 ? -7.180 8.132 18.343 1.00 76.62 78 ARG A C 1
ATOM 600 O O . ARG A 1 78 ? -8.148 7.392 18.525 1.00 76.62 78 ARG A O 1
ATOM 607 N N . PRO A 1 79 ? -5.910 7.726 18.520 1.00 73.06 79 PRO A N 1
ATOM 608 C CA . PRO A 1 79 ? -5.603 6.437 19.117 1.00 73.06 79 PRO A CA 1
ATOM 609 C C . PRO A 1 79 ? -6.336 6.306 20.455 1.00 73.06 79 PRO A C 1
ATOM 611 O O . PRO A 1 79 ? -6.481 7.318 21.154 1.00 73.06 79 PRO A O 1
ATOM 614 N N . PRO A 1 80 ? -6.776 5.097 20.842 1.00 71.69 80 PRO A N 1
ATOM 615 C CA . PRO A 1 80 ? -7.394 4.886 22.141 1.00 71.69 80 PRO A CA 1
ATOM 616 C C . PRO A 1 80 ? -6.446 5.395 23.228 1.00 71.69 80 PRO A C 1
ATOM 618 O O . PRO A 1 80 ? -5.365 4.849 23.456 1.00 71.69 80 PRO A O 1
ATOM 621 N N . SER A 1 81 ? -6.825 6.497 23.876 1.00 72.06 81 SER A N 1
ATOM 622 C CA . SER A 1 81 ? -6.012 7.064 24.938 1.00 72.06 81 SER A CA 1
ATOM 623 C C . SER A 1 81 ? -6.115 6.143 26.147 1.00 72.06 81 SER A C 1
ATOM 625 O O . SER A 1 81 ? -7.210 5.956 26.681 1.00 72.06 81 SER A O 1
ATOM 627 N N . LYS A 1 82 ? -4.992 5.590 26.617 1.00 71.56 82 LYS A N 1
ATOM 628 C CA . LYS A 1 82 ? -4.949 5.014 27.965 1.00 71.56 82 LYS A CA 1
ATOM 629 C C . LYS A 1 82 ? -5.249 6.149 28.940 1.00 71.56 82 LYS A C 1
ATOM 631 O O . LYS A 1 82 ? -4.455 7.083 29.062 1.00 71.56 82 LYS A O 1
ATOM 636 N N . GLY A 1 83 ? -6.411 6.095 29.588 1.00 70.62 83 GLY A N 1
ATOM 637 C CA . GLY A 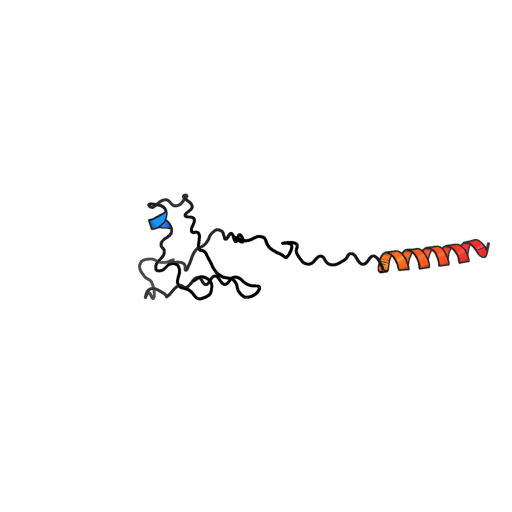1 83 ? -6.769 7.042 30.636 1.00 70.62 83 GLY A CA 1
ATOM 638 C C . GLY A 1 83 ? -5.639 7.121 31.662 1.00 70.62 83 GLY A C 1
ATOM 639 O O . GLY A 1 83 ? -5.128 6.095 32.116 1.00 70.62 83 GLY A O 1
ATOM 640 N N . LYS A 1 84 ? -5.201 8.338 31.999 1.00 69.81 84 LYS A N 1
ATOM 641 C CA . LYS A 1 84 ? -4.203 8.557 33.052 1.00 69.81 84 LYS A C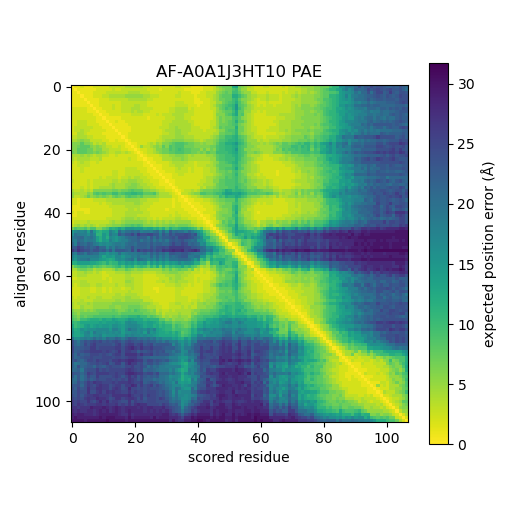A 1
ATOM 642 C C . LYS A 1 84 ? -4.860 8.260 34.403 1.00 69.81 84 LYS A C 1
ATOM 644 O O . LYS A 1 84 ? -5.338 9.178 35.064 1.00 69.81 84 LYS A O 1
ATOM 649 N N . ASN A 1 85 ? -4.901 6.993 34.810 1.00 75.50 85 ASN A N 1
ATOM 650 C CA . ASN A 1 85 ? -5.340 6.620 36.153 1.00 75.50 85 ASN A CA 1
ATOM 651 C C . ASN A 1 85 ? -4.296 7.100 37.166 1.00 75.50 85 ASN A C 1
ATOM 653 O O . ASN A 1 85 ? -3.250 6.485 37.353 1.00 75.50 85 ASN A O 1
ATOM 657 N N . LYS A 1 86 ? -4.587 8.228 37.822 1.00 81.56 86 LYS A N 1
ATOM 658 C CA . LYS A 1 86 ? -3.765 8.806 38.898 1.00 81.56 86 LYS A CA 1
ATOM 659 C C . LYS A 1 86 ? -3.990 8.121 40.251 1.00 81.56 86 LYS A C 1
ATOM 661 O O . LYS A 1 86 ? -3.496 8.611 41.261 1.00 81.56 86 LYS A O 1
ATOM 666 N N . THR A 1 87 ? -4.704 6.995 40.284 1.00 81.38 87 THR A N 1
ATOM 667 C CA . THR A 1 87 ? -5.069 6.266 41.507 1.00 81.38 87 THR A CA 1
ATOM 668 C C . THR A 1 87 ? -3.854 5.969 42.384 1.00 81.38 87 THR A C 1
ATOM 670 O O . THR A 1 87 ? -3.898 6.236 43.578 1.00 81.38 87 THR A O 1
ATOM 673 N N . GLY A 1 88 ? -2.736 5.524 41.797 1.00 77.31 88 GLY A N 1
ATOM 674 C CA . GLY A 1 88 ? -1.505 5.261 42.555 1.00 77.31 88 GLY A CA 1
ATOM 675 C C . GLY A 1 88 ? -0.905 6.509 43.216 1.00 77.31 88 GLY A C 1
ATOM 676 O O . GLY A 1 88 ? -0.440 6.439 44.348 1.00 77.31 88 GLY A O 1
ATOM 677 N N . VAL A 1 89 ? -0.980 7.668 42.551 1.00 85.62 89 VAL A N 1
ATOM 678 C CA . VAL A 1 89 ? -0.501 8.948 43.104 1.00 85.62 89 VAL A CA 1
ATOM 679 C C . VAL A 1 89 ? -1.408 9.412 44.245 1.00 85.62 89 VAL A C 1
ATOM 681 O O . VAL A 1 89 ? -0.916 9.833 45.285 1.00 85.62 89 VAL A O 1
ATOM 684 N N . ILE A 1 90 ? -2.729 9.293 44.075 1.00 84.06 90 ILE A N 1
ATOM 685 C CA . ILE A 1 90 ? -3.716 9.686 45.092 1.00 84.06 90 ILE A CA 1
ATOM 686 C C . ILE A 1 90 ? -3.555 8.833 46.358 1.00 84.06 90 ILE A C 1
ATOM 688 O O . ILE A 1 90 ? -3.484 9.380 47.456 1.00 84.06 90 ILE A O 1
ATOM 692 N N . VAL A 1 91 ? -3.434 7.510 46.210 1.00 87.62 91 VAL A N 1
ATOM 693 C CA . VAL A 1 91 ? -3.219 6.596 47.344 1.00 87.62 91 VAL A CA 1
ATOM 694 C C . VAL A 1 91 ? -1.896 6.905 48.053 1.00 87.62 91 VAL A C 1
ATOM 696 O O . VAL A 1 91 ? -1.871 6.978 49.279 1.00 87.62 91 VAL A O 1
ATOM 699 N N . GLY A 1 92 ? -0.818 7.161 47.304 1.00 84.44 92 GLY A N 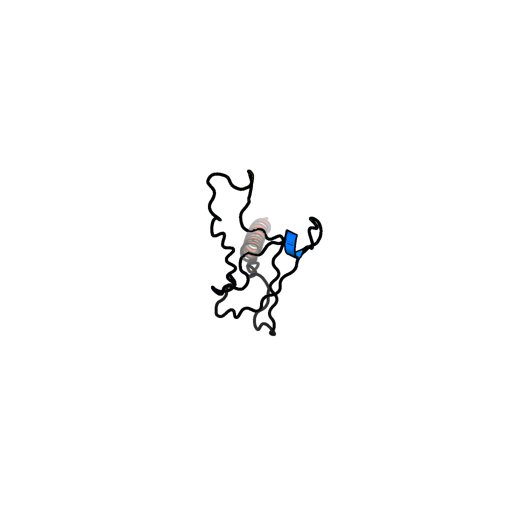1
ATOM 700 C CA . GLY A 1 92 ? 0.487 7.502 47.878 1.00 84.44 92 GLY A CA 1
ATOM 701 C C . GLY A 1 92 ? 0.469 8.778 48.727 1.00 84.44 92 GLY A C 1
ATOM 702 O O . GLY A 1 92 ? 1.033 8.792 49.819 1.00 84.44 92 GLY A O 1
ATOM 703 N N . VAL A 1 93 ? -0.223 9.829 48.269 1.00 90.50 93 VAL A N 1
ATOM 704 C CA . VAL A 1 93 ? -0.357 11.086 49.028 1.00 90.50 93 VAL A CA 1
ATOM 705 C C . VAL A 1 93 ? -1.128 10.867 50.331 1.00 90.50 93 VAL A C 1
ATOM 707 O O . VAL A 1 93 ? -0.683 11.328 51.379 1.00 90.50 93 VAL A O 1
ATOM 710 N N . ILE A 1 94 ? -2.246 10.136 50.295 1.00 88.12 94 ILE A N 1
ATOM 711 C CA . ILE A 1 94 ? -3.077 9.894 51.487 1.00 88.12 94 ILE A CA 1
ATOM 712 C C . ILE A 1 94 ? -2.298 9.114 52.554 1.00 88.12 94 ILE A C 1
ATOM 714 O O . ILE A 1 94 ? -2.291 9.509 53.719 1.00 88.12 94 ILE A O 1
ATOM 718 N N . VAL A 1 95 ? -1.603 8.041 52.163 1.00 89.25 95 VAL A N 1
ATOM 719 C CA . VAL A 1 95 ? -0.797 7.234 53.096 1.00 89.25 95 VAL A CA 1
ATOM 720 C C . VAL A 1 95 ? 0.356 8.055 53.681 1.00 89.25 95 VAL A C 1
ATOM 722 O O . VAL A 1 95 ? 0.590 8.007 54.888 1.00 89.25 95 VAL A O 1
ATOM 725 N N . GLY A 1 96 ? 1.044 8.848 52.852 1.00 83.06 96 GLY A N 1
ATOM 726 C CA . GLY A 1 96 ? 2.153 9.696 53.294 1.00 83.06 96 GLY A CA 1
ATOM 727 C C . GLY A 1 96 ? 1.733 10.757 54.314 1.00 83.06 96 GLY A C 1
ATOM 728 O O . GLY A 1 96 ? 2.376 10.897 55.353 1.00 83.06 96 GLY A O 1
ATOM 729 N N . VAL A 1 97 ? 0.627 11.465 54.060 1.00 85.75 97 VAL A N 1
ATOM 730 C CA . VAL A 1 97 ? 0.086 12.466 54.997 1.00 85.75 97 VAL A CA 1
ATOM 731 C C . VAL A 1 97 ? -0.382 11.806 56.295 1.00 85.75 97 VAL A C 1
ATOM 733 O O . VAL A 1 97 ? -0.091 12.317 57.376 1.00 85.75 97 VAL A O 1
ATOM 736 N N . GLY A 1 98 ? -1.054 10.654 56.213 1.00 79.75 98 GLY A N 1
ATOM 737 C CA . GLY A 1 98 ? -1.508 9.914 57.391 1.00 79.75 98 GLY A CA 1
ATOM 738 C C . GLY A 1 98 ? -0.357 9.519 58.320 1.00 79.75 98 GLY A C 1
ATOM 739 O O . GLY A 1 98 ? -0.418 9.788 59.517 1.00 79.75 98 GLY A O 1
ATOM 740 N N . LEU A 1 99 ? 0.726 8.961 57.771 1.00 80.50 99 LEU A N 1
ATOM 741 C CA . LEU A 1 99 ? 1.910 8.592 58.555 1.00 80.50 99 LEU A CA 1
ATOM 742 C C . LEU A 1 99 ? 2.579 9.816 59.196 1.00 80.50 99 LEU A C 1
ATOM 744 O O . LEU A 1 99 ? 2.857 9.790 60.391 1.00 80.50 99 LEU A O 1
ATOM 748 N N . LEU A 1 100 ? 2.781 10.905 58.445 1.00 75.56 100 LEU A N 1
ATOM 749 C CA . LEU A 1 100 ? 3.370 12.145 58.976 1.00 75.56 100 LEU A CA 1
ATOM 750 C C . LEU A 1 100 ? 2.551 12.743 60.130 1.00 75.56 100 LEU A C 1
ATOM 752 O O . LEU A 1 100 ? 3.124 13.226 61.103 1.00 75.56 100 LEU A O 1
ATOM 756 N N . SER A 1 101 ? 1.222 12.667 60.047 1.00 73.00 101 SER A N 1
ATOM 757 C CA . SER A 1 101 ? 0.313 13.162 61.091 1.00 73.00 101 SER A CA 1
ATOM 758 C C . SER A 1 101 ? 0.444 12.366 62.392 1.00 73.00 101 SER A C 1
ATOM 760 O O . SER A 1 101 ? 0.422 12.945 63.475 1.00 73.00 101 SER A O 1
ATOM 762 N N . ILE A 1 102 ? 0.620 11.044 62.291 1.00 73.06 102 ILE A N 1
ATOM 763 C CA . ILE A 1 102 ? 0.814 10.159 63.448 1.00 73.06 102 ILE A CA 1
ATOM 764 C C . ILE A 1 102 ? 2.165 10.440 64.118 1.00 73.06 102 ILE A C 1
ATOM 766 O O . ILE A 1 102 ? 2.231 10.508 65.339 1.00 73.06 102 ILE A O 1
ATOM 770 N N . PHE A 1 103 ? 3.229 10.667 63.342 1.00 62.59 103 PHE A N 1
ATOM 771 C CA . PHE A 1 103 ? 4.538 11.024 63.902 1.00 62.59 103 PHE A CA 1
ATOM 772 C C . PHE A 1 103 ? 4.551 12.413 64.555 1.00 62.59 103 PHE A C 1
ATOM 774 O O . PHE A 1 103 ? 5.206 12.590 65.577 1.00 62.59 103 PHE A O 1
ATOM 781 N N . ALA A 1 104 ? 3.821 13.387 64.004 1.00 63.38 104 ALA A N 1
ATOM 782 C CA . ALA A 1 104 ? 3.746 14.736 64.567 1.00 63.38 104 ALA A CA 1
ATOM 783 C C . ALA A 1 104 ? 2.846 14.836 65.815 1.00 63.38 104 ALA A C 1
ATOM 785 O O . ALA A 1 104 ? 3.084 15.692 66.656 1.00 63.38 104 ALA A O 1
ATOM 786 N N . GLY A 1 105 ? 1.828 13.977 65.951 1.00 58.47 105 GLY A N 1
ATOM 787 C CA . GLY A 1 105 ? 0.936 13.947 67.120 1.00 58.47 105 GLY A CA 1
ATOM 788 C C . GLY A 1 105 ? 1.465 13.166 68.331 1.00 58.47 105 GLY A C 1
ATOM 789 O O . GLY A 1 105 ? 0.792 13.128 69.356 1.00 58.47 105 GLY A O 1
ATOM 790 N N . VAL A 1 106 ? 2.630 12.519 68.211 1.00 55.62 106 VAL A N 1
ATOM 791 C CA . VAL A 1 106 ? 3.284 11.729 69.278 1.00 55.62 106 VAL A CA 1
ATOM 792 C C . VAL A 1 106 ? 4.486 12.478 69.899 1.00 55.62 106 VAL A C 1
ATOM 794 O O . VAL A 1 106 ? 5.178 11.927 70.752 1.00 55.62 106 VAL A O 1
ATOM 797 N N . VAL A 1 107 ? 4.718 13.743 69.520 1.00 49.09 107 VAL A N 1
ATOM 798 C CA . VAL A 1 107 ? 5.707 14.651 70.146 1.00 49.09 107 VAL A CA 1
ATOM 799 C C . VAL A 1 107 ? 5.033 15.604 71.123 1.00 49.09 107 VAL A C 1
ATOM 801 O O . VAL A 1 107 ? 3.966 16.149 70.766 1.00 49.09 107 VAL A O 1
#

Foldseek 3Di:
DKPPDDPDDPDDQCVQQVNDPPDDDDDDDDDDDPDPDIDDDQDDPPPDDPAPDHPDPDGDDDDDDDDDDPDDDPDDPDDPDPPPPCVVVVVVVVVVVVVVVVVVVVD